Protein AF-A0A943B1Q7-F1 (afdb_monomer_lite)

Foldseek 3Di:
DDPPPPPPPPPDDQPDPLLVVLVVVLVVVVVVCQVPDDPDDDPPPDDPVLSVVLVVQCVVQPQKHWLVVLCVVVVHDSVLVVVCVVVVLFDWRDSPPTIITGSSSVVSSVVVVVVVVD

Radius of gyration: 15.73 Å; chains: 1; bounding box: 42×47×38 Å

pLDDT: mean 82.52, std 16.59, range [33.25, 96.38]

Sequence (118 aa):
MKKKIKFHREKIIHRNTQERERYITFFNQKCDYYFNFEFYIPIGYCNLGEYLFLKKAVRELSPLVRPEKLAEYLKVDIELIFEGIKEGLLPCFTDGRLYSIKTIGIMFVIFFIIMLIR

Structure (mmCIF, N/CA/C/O backbone):
data_AF-A0A943B1Q7-F1
#
_entry.id   AF-A0A943B1Q7-F1
#
loop_
_atom_site.group_PDB
_atom_site.id
_atom_site.type_symbol
_atom_site.label_atom_id
_atom_site.label_alt_id
_atom_site.label_comp_id
_atom_site.label_asym_id
_atom_site.label_entity_id
_atom_site.label_seq_id
_atom_site.pdbx_PDB_ins_code
_atom_site.Cartn_x
_atom_site.Cartn_y
_atom_site.Cartn_z
_atom_site.occupancy
_atom_site.B_iso_or_equiv
_atom_site.auth_seq_id
_atom_site.auth_comp_id
_atom_site.auth_asym_id
_atom_site.auth_atom_id
_atom_site.pdbx_PDB_model_num
ATOM 1 N N . MET A 1 1 ? 0.130 28.953 1.352 1.00 37.38 1 MET A N 1
ATOM 2 C CA . MET A 1 1 ? -1.271 28.470 1.270 1.00 37.38 1 MET A CA 1
ATOM 3 C C . MET A 1 1 ? -1.344 27.032 1.779 1.00 37.38 1 MET A C 1
ATOM 5 O O . MET A 1 1 ? -0.800 26.148 1.133 1.00 37.38 1 MET A O 1
ATOM 9 N N . LYS A 1 2 ? -1.957 26.777 2.944 1.00 34.84 2 LYS A N 1
ATOM 10 C CA . LYS A 1 2 ? -2.145 25.407 3.460 1.00 34.84 2 LYS A CA 1
ATOM 11 C C . LYS A 1 2 ? -3.305 24.752 2.695 1.00 34.84 2 LYS A C 1
ATOM 13 O O . LYS A 1 2 ? -4.448 25.174 2.855 1.00 34.84 2 LYS A O 1
ATOM 18 N N . LYS A 1 3 ? -3.024 23.766 1.831 1.00 36.72 3 LYS A N 1
ATOM 19 C CA . LYS A 1 3 ? -4.066 22.970 1.157 1.00 36.72 3 LYS A CA 1
ATOM 20 C C . LYS A 1 3 ? -4.894 22.258 2.233 1.00 36.72 3 LYS A C 1
ATOM 22 O O . LYS A 1 3 ? -4.367 21.421 2.960 1.00 36.72 3 LYS A O 1
ATOM 27 N N . LYS A 1 4 ? -6.183 22.596 2.350 1.00 33.84 4 LYS A N 1
ATOM 28 C CA . LYS A 1 4 ? -7.143 21.832 3.159 1.00 33.84 4 LYS A CA 1
ATOM 29 C C . LYS A 1 4 ? -7.288 20.451 2.521 1.00 33.84 4 LYS A C 1
ATOM 31 O O . LYS A 1 4 ? -7.927 20.316 1.481 1.00 33.84 4 LYS A O 1
ATOM 36 N N . ILE A 1 5 ? -6.666 19.440 3.123 1.00 41.31 5 ILE A N 1
ATOM 37 C CA . ILE A 1 5 ? -6.861 18.041 2.742 1.00 41.31 5 ILE A CA 1
ATOM 38 C C . ILE A 1 5 ? -8.306 17.687 3.102 1.00 41.31 5 ILE A C 1
ATOM 40 O O . ILE A 1 5 ? -8.678 17.630 4.274 1.00 41.31 5 ILE A O 1
ATOM 44 N N . LYS A 1 6 ? -9.149 17.522 2.082 1.00 33.25 6 LYS A N 1
ATOM 45 C CA . LYS A 1 6 ? -10.546 17.121 2.241 1.00 33.25 6 LYS A CA 1
ATOM 46 C C . LYS A 1 6 ? -10.561 15.599 2.390 1.00 33.25 6 LYS A C 1
ATOM 48 O O . LYS A 1 6 ? -10.586 14.880 1.398 1.00 33.25 6 LYS A O 1
ATOM 53 N N . PHE A 1 7 ? -10.485 15.106 3.625 1.00 43.69 7 PHE A N 1
ATOM 54 C CA . PHE A 1 7 ? -10.694 13.685 3.894 1.00 43.69 7 PHE A CA 1
ATOM 55 C C . PHE A 1 7 ? -12.134 13.331 3.510 1.00 43.69 7 PHE A C 1
ATOM 57 O O . PHE A 1 7 ? -13.081 13.840 4.113 1.00 43.69 7 PHE A O 1
ATOM 64 N N . HIS A 1 8 ? -12.304 12.488 2.492 1.00 43.94 8 HIS A N 1
ATOM 65 C CA . HIS A 1 8 ? -13.575 11.820 2.237 1.00 43.94 8 HIS A CA 1
ATOM 66 C C . HIS A 1 8 ? -13.827 10.896 3.432 1.00 43.94 8 HIS A C 1
ATOM 68 O O . HIS A 1 8 ? -13.206 9.844 3.559 1.00 43.94 8 HIS A O 1
ATOM 74 N N . ARG A 1 9 ? -14.663 11.340 4.373 1.00 47.94 9 ARG A N 1
ATOM 75 C CA . ARG A 1 9 ? -15.136 10.482 5.457 1.00 47.94 9 ARG A CA 1
ATOM 76 C C . ARG A 1 9 ? -16.218 9.592 4.866 1.00 47.94 9 ARG A C 1
ATOM 78 O O . ARG A 1 9 ? -17.375 10.000 4.801 1.00 47.94 9 ARG A O 1
ATOM 85 N N . GLU A 1 10 ? -15.844 8.395 4.426 1.00 55.25 10 GLU A N 1
ATOM 86 C CA . GLU A 1 10 ? -16.815 7.304 4.376 1.00 55.25 10 GLU A CA 1
ATOM 87 C C . GLU A 1 10 ? -17.464 7.226 5.764 1.00 55.25 10 GLU A C 1
ATOM 89 O O . GLU A 1 10 ? -16.788 7.330 6.794 1.00 55.25 10 GLU A O 1
ATOM 94 N N . LYS A 1 11 ? -18.795 7.166 5.811 1.00 50.72 11 LYS A N 1
ATOM 95 C CA . LYS A 1 11 ? -19.540 7.125 7.068 1.00 50.72 11 LYS A CA 1
ATOM 96 C C . LYS A 1 11 ? -19.375 5.722 7.653 1.00 50.72 11 LYS A C 1
ATOM 98 O O . LYS A 1 11 ? -20.211 4.853 7.436 1.00 50.72 11 LYS A O 1
ATOM 103 N N . ILE A 1 12 ? -18.258 5.486 8.336 1.00 60.12 12 ILE A N 1
ATOM 104 C CA . ILE A 1 12 ? -17.965 4.195 8.957 1.00 60.12 12 ILE A CA 1
ATOM 105 C C . ILE A 1 12 ? -18.862 4.064 10.186 1.00 60.12 12 ILE A C 1
ATOM 107 O O . ILE A 1 12 ? -18.702 4.770 11.181 1.00 60.12 12 ILE A O 1
ATOM 111 N N . ILE A 1 13 ? -19.853 3.182 10.089 1.00 66.06 13 ILE A N 1
ATOM 112 C CA . ILE A 1 13 ? -20.730 2.831 11.203 1.00 66.06 13 ILE A CA 1
ATOM 113 C C . ILE A 1 13 ? -20.056 1.678 11.949 1.00 66.06 13 ILE A C 1
ATOM 115 O O . ILE A 1 13 ? -20.046 0.544 11.470 1.00 66.06 13 ILE A O 1
ATOM 119 N N . HIS A 1 14 ? -19.468 1.970 13.108 1.00 67.06 14 HIS A N 1
ATOM 120 C CA . HIS A 1 14 ? -18.931 0.939 13.998 1.00 67.06 14 HIS A CA 1
ATOM 121 C C . HIS A 1 14 ? -20.090 0.285 14.751 1.00 67.06 14 HIS A C 1
ATOM 123 O O . HIS A 1 14 ? -20.830 0.969 15.457 1.00 67.06 14 HIS A O 1
ATOM 129 N N . ARG A 1 15 ? -20.263 -1.030 14.595 1.00 66.81 15 ARG A N 1
ATOM 130 C CA . ARG A 1 15 ? -21.377 -1.771 15.206 1.00 66.81 15 ARG A CA 1
ATOM 131 C C . ARG A 1 15 ? -21.104 -2.141 16.664 1.00 66.81 15 ARG A C 1
ATOM 133 O O . ARG A 1 15 ? -22.042 -2.408 17.404 1.00 66.81 15 ARG A O 1
ATOM 140 N N . ASN A 1 16 ? -19.834 -2.159 17.077 1.00 83.31 16 ASN A N 1
ATOM 141 C CA . ASN A 1 16 ? -19.406 -2.432 18.449 1.00 83.31 16 ASN A CA 1
ATOM 142 C C . ASN A 1 16 ? -18.037 -1.788 18.765 1.00 83.31 16 ASN A C 1
ATOM 144 O O . ASN A 1 16 ? -17.348 -1.278 17.875 1.00 83.31 16 ASN A O 1
ATOM 148 N N . THR A 1 17 ? -17.642 -1.825 20.042 1.00 85.88 17 THR A N 1
ATOM 149 C CA . THR A 1 17 ? -16.372 -1.267 20.543 1.00 85.88 17 THR A CA 1
ATOM 150 C C . THR A 1 17 ? -15.150 -1.881 19.856 1.00 85.88 17 THR A C 1
ATOM 152 O O . THR A 1 17 ? -14.244 -1.151 19.466 1.00 85.88 17 THR A O 1
ATOM 155 N N . GLN A 1 18 ? -15.158 -3.190 19.597 1.00 88.50 18 GLN A N 1
ATOM 156 C CA . GLN A 1 18 ? -14.038 -3.899 18.968 1.00 88.50 18 GLN A CA 1
ATOM 157 C C . GLN A 1 18 ? -13.817 -3.484 17.502 1.00 88.50 18 GLN A C 1
ATOM 159 O O . GLN A 1 18 ? -12.686 -3.377 17.032 1.00 88.50 18 GLN A O 1
ATOM 164 N N . GLU A 1 19 ? -14.885 -3.245 16.738 1.00 86.50 19 GLU A N 1
ATOM 165 C CA . GLU A 1 19 ? -14.795 -2.691 15.380 1.00 86.50 19 GLU A CA 1
ATOM 166 C C . GLU A 1 19 ? -14.224 -1.273 15.388 1.00 86.50 19 GLU A C 1
ATOM 168 O O . GLU A 1 19 ? -13.442 -0.914 14.509 1.00 86.50 19 GLU A O 1
ATOM 173 N N . ARG A 1 20 ? -14.594 -0.467 16.387 1.00 86.38 20 ARG A N 1
ATOM 174 C CA . ARG A 1 20 ? -14.058 0.885 16.547 1.00 86.38 20 ARG A CA 1
ATOM 175 C C . ARG A 1 20 ? -12.568 0.861 16.884 1.00 86.38 20 ARG A C 1
ATOM 177 O O . ARG A 1 20 ? -11.810 1.623 16.293 1.00 86.38 20 ARG A O 1
ATOM 184 N N . GLU A 1 21 ? -12.146 -0.012 17.792 1.00 90.69 21 GLU A N 1
ATOM 185 C CA . GLU A 1 21 ? -10.737 -0.178 18.161 1.00 90.69 21 GLU A CA 1
ATOM 186 C C . GLU A 1 21 ? -9.889 -0.640 16.976 1.00 90.69 21 GLU A C 1
ATOM 188 O O . GLU A 1 21 ? -8.850 -0.040 16.702 1.00 90.69 21 GLU A O 1
ATOM 193 N N . ARG A 1 22 ? -10.360 -1.634 16.208 1.00 90.69 22 ARG A N 1
ATOM 194 C CA . ARG A 1 22 ? -9.678 -2.080 14.981 1.00 90.69 22 ARG A CA 1
ATOM 195 C C . ARG A 1 22 ? -9.503 -0.945 13.979 1.00 90.69 22 ARG A C 1
ATOM 197 O O . ARG A 1 22 ? -8.406 -0.769 13.453 1.00 90.69 22 ARG A O 1
ATOM 204 N N . TYR A 1 23 ? -10.545 -0.143 13.767 1.00 91.06 23 TYR A N 1
ATOM 205 C CA . TYR A 1 23 ? -10.459 1.018 12.888 1.00 91.06 23 TYR A CA 1
ATOM 206 C C . TYR A 1 23 ? -9.468 2.074 13.397 1.00 91.06 23 TYR A C 1
ATOM 208 O O . TYR A 1 23 ? -8.691 2.607 12.607 1.00 91.06 23 TYR A O 1
ATOM 216 N N . ILE A 1 24 ? -9.463 2.378 14.700 1.00 91.69 24 ILE A N 1
ATOM 217 C CA . ILE A 1 24 ? -8.510 3.332 15.290 1.00 91.69 24 ILE A CA 1
ATOM 218 C C . ILE A 1 24 ? -7.076 2.834 15.097 1.00 91.69 24 ILE A C 1
ATOM 220 O O . ILE A 1 24 ? -6.225 3.603 14.654 1.00 91.69 24 ILE A O 1
ATOM 224 N N . THR A 1 25 ? -6.815 1.552 15.361 1.00 94.38 25 THR A N 1
ATOM 225 C CA . THR A 1 25 ? -5.503 0.937 15.125 1.00 94.38 25 THR A CA 1
ATOM 226 C C . THR A 1 25 ? -5.097 1.039 13.659 1.00 94.38 25 THR A C 1
ATOM 228 O O . THR A 1 25 ? -4.013 1.536 13.363 1.00 94.38 25 THR A O 1
ATOM 231 N N . PHE A 1 26 ? -5.979 0.649 12.737 1.00 93.94 26 PHE A N 1
ATOM 232 C CA . PHE A 1 26 ? -5.751 0.767 11.297 1.00 93.94 26 PHE A CA 1
ATOM 233 C C . PHE A 1 26 ? -5.452 2.212 10.873 1.00 93.94 26 PHE A C 1
ATOM 235 O O . PHE A 1 26 ? -4.501 2.468 10.133 1.00 93.94 26 PHE A O 1
ATOM 242 N N . PHE A 1 27 ? -6.231 3.178 11.361 1.00 93.94 27 PHE A N 1
ATOM 243 C CA . PHE A 1 27 ? -6.036 4.591 11.056 1.00 93.94 27 PHE A CA 1
ATOM 244 C C . PHE A 1 27 ? -4.691 5.105 11.582 1.00 93.94 27 PHE A C 1
ATOM 246 O O . PHE A 1 27 ? -3.951 5.748 10.837 1.00 93.94 27 PHE A O 1
ATOM 253 N N . ASN A 1 28 ? -4.343 4.771 12.826 1.00 94.00 28 ASN A N 1
ATOM 254 C CA . ASN A 1 28 ? -3.074 5.160 13.435 1.00 94.00 28 ASN A CA 1
ATOM 255 C C . ASN A 1 28 ? -1.881 4.556 12.686 1.00 94.00 28 ASN A C 1
ATOM 257 O O . ASN A 1 28 ? -0.939 5.282 12.389 1.00 94.00 28 ASN A O 1
ATOM 261 N N . GLN A 1 29 ? -1.949 3.277 12.298 1.00 96.38 29 GLN A N 1
ATOM 262 C CA . GLN A 1 29 ? -0.920 2.624 11.478 1.00 96.38 29 GLN A CA 1
ATOM 263 C C . GLN A 1 29 ? -0.718 3.333 10.136 1.00 96.38 29 GLN A C 1
ATOM 265 O O . GLN A 1 29 ? 0.413 3.546 9.703 1.00 96.38 29 GLN A O 1
ATOM 270 N N . LYS A 1 30 ? -1.809 3.739 9.477 1.00 95.00 30 LYS A N 1
ATOM 271 C CA . LYS A 1 30 ? -1.723 4.503 8.228 1.00 95.00 30 LYS A CA 1
ATOM 272 C C . LYS A 1 30 ? -1.079 5.863 8.440 1.00 95.00 30 LYS A C 1
ATOM 274 O O . LYS A 1 30 ? -0.226 6.242 7.645 1.00 95.00 30 LYS A O 1
ATOM 279 N N . CYS A 1 31 ? -1.506 6.603 9.462 1.00 93.38 31 CYS A N 1
ATOM 280 C CA . CYS A 1 31 ? -0.931 7.904 9.785 1.00 93.38 31 CYS A CA 1
ATOM 281 C C . CYS A 1 31 ? 0.564 7.784 10.069 1.00 93.38 31 CYS A C 1
ATOM 283 O O . CYS A 1 31 ? 1.343 8.484 9.431 1.00 93.38 31 CYS A O 1
ATOM 285 N N . ASP A 1 32 ? 0.950 6.869 10.953 1.00 95.75 32 ASP A N 1
ATOM 286 C CA . ASP A 1 32 ? 2.345 6.619 11.308 1.00 95.75 32 ASP A CA 1
ATOM 287 C C . ASP A 1 32 ? 3.190 6.281 10.074 1.00 95.75 32 ASP A C 1
ATOM 289 O O . ASP A 1 32 ? 4.208 6.922 9.815 1.00 95.75 32 ASP A O 1
ATOM 293 N N . TYR A 1 33 ? 2.702 5.370 9.228 1.00 94.50 33 TYR A N 1
ATOM 294 C CA . TYR A 1 33 ? 3.379 5.037 7.980 1.00 94.50 33 TYR A CA 1
ATOM 295 C C . TYR A 1 33 ? 3.497 6.242 7.043 1.00 94.50 33 TYR A C 1
ATOM 297 O O . TYR A 1 33 ? 4.560 6.457 6.482 1.00 94.50 33 TYR A O 1
ATOM 305 N N . TYR A 1 34 ? 2.440 7.041 6.866 1.00 91.31 34 TYR A N 1
ATOM 306 C CA . TYR A 1 34 ? 2.482 8.221 5.996 1.00 91.31 34 TYR A CA 1
ATOM 307 C C . TYR A 1 34 ? 3.448 9.299 6.497 1.00 91.31 34 TYR A C 1
ATOM 309 O O . TYR A 1 34 ? 4.123 9.915 5.675 1.00 91.31 34 TYR A O 1
ATOM 317 N N . PHE A 1 35 ? 3.492 9.558 7.806 1.00 92.00 35 PHE A N 1
ATOM 318 C CA . PHE A 1 35 ? 4.347 10.602 8.377 1.00 92.00 35 PHE A CA 1
ATOM 319 C C . PHE A 1 35 ? 5.825 10.219 8.364 1.00 92.00 35 PHE A C 1
ATOM 321 O O . PHE A 1 35 ? 6.664 11.097 8.189 1.00 92.00 35 PHE A O 1
ATOM 328 N N . ASN A 1 36 ? 6.122 8.926 8.485 1.00 93.12 36 ASN A N 1
ATOM 329 C CA . ASN A 1 36 ? 7.483 8.395 8.476 1.00 93.12 36 ASN A CA 1
ATOM 330 C C . ASN A 1 36 ? 7.875 7.780 7.122 1.00 93.12 36 ASN A C 1
ATOM 332 O O . ASN A 1 36 ? 8.890 7.091 7.025 1.00 93.12 36 ASN A O 1
ATOM 336 N N . PHE A 1 37 ? 7.065 7.968 6.074 1.00 92.19 37 PHE A N 1
ATOM 337 C CA . PHE A 1 37 ? 7.359 7.372 4.778 1.00 92.19 37 PHE A CA 1
ATOM 338 C C . PHE A 1 37 ? 8.537 8.080 4.113 1.00 92.19 37 PHE A C 1
ATOM 340 O O . PHE A 1 37 ? 8.423 9.221 3.660 1.00 92.19 37 PHE A O 1
ATOM 347 N N . GLU A 1 38 ? 9.620 7.339 3.929 1.00 90.19 38 GLU A N 1
ATOM 348 C CA . GLU A 1 38 ? 10.711 7.708 3.043 1.00 90.19 38 GLU A CA 1
ATOM 349 C C . GLU A 1 38 ? 10.774 6.720 1.882 1.00 90.19 38 GLU A C 1
ATOM 351 O O . GLU A 1 38 ? 10.770 5.500 2.068 1.00 90.19 38 GLU A O 1
ATOM 356 N N . PHE A 1 39 ? 10.824 7.241 0.654 1.00 87.12 39 PHE A N 1
ATOM 357 C CA . PHE A 1 39 ? 11.036 6.390 -0.508 1.00 87.12 39 PHE A CA 1
ATOM 358 C C . PHE A 1 39 ? 12.499 5.948 -0.542 1.00 87.12 39 PHE A C 1
ATOM 360 O O . PHE A 1 39 ? 13.361 6.642 -1.084 1.00 87.12 39 PHE A O 1
ATOM 367 N N . TYR A 1 40 ? 12.757 4.782 0.038 1.00 84.12 40 TYR A N 1
ATOM 368 C CA . TYR A 1 40 ? 14.065 4.155 0.074 1.00 84.12 40 TYR A CA 1
ATOM 369 C C . TYR A 1 40 ? 13.965 2.710 -0.408 1.00 84.12 40 TYR A C 1
ATOM 371 O O . TYR A 1 40 ? 13.143 1.933 0.075 1.00 84.12 40 TYR A O 1
ATOM 379 N N . ILE A 1 41 ? 14.812 2.358 -1.372 1.00 79.50 41 ILE A N 1
ATOM 380 C CA . ILE A 1 41 ? 14.992 0.986 -1.840 1.00 79.50 41 ILE A CA 1
ATOM 381 C C . ILE A 1 41 ? 16.485 0.686 -1.705 1.00 79.50 41 ILE A C 1
ATOM 383 O O . ILE A 1 41 ? 17.283 1.435 -2.280 1.00 79.50 41 ILE A O 1
ATOM 387 N N . PRO A 1 42 ? 16.882 -0.350 -0.943 1.00 79.56 42 PRO A N 1
ATOM 388 C CA . PRO A 1 42 ? 18.287 -0.682 -0.782 1.00 79.56 42 PRO A CA 1
ATOM 389 C C . PRO A 1 42 ? 18.953 -0.979 -2.128 1.00 79.56 42 PRO A C 1
ATOM 391 O O . PRO A 1 42 ? 18.347 -1.547 -3.041 1.00 79.56 42 PRO A O 1
ATOM 394 N N . ILE A 1 43 ? 20.227 -0.611 -2.244 1.00 75.62 43 ILE A N 1
ATOM 395 C CA . ILE A 1 43 ? 21.024 -0.890 -3.441 1.00 75.62 43 ILE A CA 1
ATOM 396 C C . ILE A 1 43 ? 21.052 -2.409 -3.671 1.00 75.62 43 ILE A C 1
ATOM 398 O O . ILE A 1 43 ? 21.311 -3.175 -2.747 1.00 75.62 43 ILE A O 1
ATOM 402 N N . GLY A 1 44 ? 20.772 -2.838 -4.905 1.00 76.44 44 GLY A N 1
ATOM 403 C CA . GLY A 1 44 ? 20.763 -4.251 -5.297 1.00 76.44 44 GLY A CA 1
ATOM 404 C C . GLY A 1 44 ? 19.416 -4.970 -5.161 1.00 76.44 44 GLY A C 1
ATOM 405 O O . GLY A 1 44 ? 19.307 -6.095 -5.633 1.00 76.44 44 GLY A O 1
ATOM 406 N N . TYR A 1 45 ? 18.381 -4.341 -4.590 1.00 78.69 45 TYR A N 1
ATOM 407 C CA . TYR A 1 45 ? 17.034 -4.938 -4.516 1.00 78.69 45 TYR A CA 1
ATOM 408 C C . TYR A 1 45 ? 16.238 -4.843 -5.818 1.00 78.69 45 TYR A C 1
ATOM 410 O O . TYR A 1 45 ? 15.289 -5.597 -6.014 1.00 78.69 45 TYR A O 1
ATOM 418 N N . CYS A 1 46 ? 16.584 -3.895 -6.684 1.00 80.94 46 CYS A N 1
ATOM 419 C CA . CYS A 1 46 ? 15.923 -3.720 -7.964 1.00 80.94 46 CYS A CA 1
ATOM 420 C C . CYS A 1 46 ? 16.873 -3.078 -8.982 1.00 80.94 46 CYS A C 1
ATOM 422 O O . CYS A 1 46 ? 17.791 -2.334 -8.617 1.00 80.94 46 CYS A O 1
ATOM 424 N N . ASN A 1 47 ? 16.651 -3.345 -10.266 1.00 87.12 47 ASN A N 1
ATOM 425 C CA . ASN A 1 47 ? 17.349 -2.652 -11.345 1.00 87.12 47 ASN A CA 1
ATOM 426 C C . ASN A 1 47 ? 16.811 -1.215 -11.524 1.00 87.12 47 ASN A C 1
ATOM 428 O O . ASN A 1 47 ? 15.819 -0.810 -10.912 1.00 87.12 47 ASN A O 1
ATOM 432 N N . LEU A 1 48 ? 17.467 -0.416 -12.373 1.00 86.50 48 LEU A N 1
ATOM 433 C CA . LEU A 1 48 ? 17.073 0.979 -12.606 1.00 86.50 48 LEU A CA 1
ATOM 434 C C . LEU A 1 48 ? 15.631 1.108 -13.129 1.00 86.50 48 LEU A C 1
ATOM 436 O O . LEU A 1 48 ? 14.916 2.023 -12.725 1.00 86.50 48 LEU A O 1
ATOM 440 N N . GLY A 1 49 ? 15.191 0.204 -14.007 1.00 86.56 49 GLY A N 1
ATOM 441 C CA . GLY A 1 49 ? 13.835 0.218 -14.558 1.00 86.56 49 GLY A CA 1
ATOM 442 C C . GLY A 1 49 ? 12.778 -0.027 -13.483 1.00 86.56 49 GLY A C 1
ATOM 443 O O . GLY A 1 49 ? 11.815 0.728 -13.375 1.00 86.56 49 GLY A O 1
ATOM 444 N N . GLU A 1 50 ? 13.003 -1.026 -12.636 1.00 86.75 50 GLU A N 1
ATOM 445 C CA . GLU A 1 50 ? 12.142 -1.366 -11.498 1.00 86.75 50 GLU A CA 1
ATOM 446 C C . GLU A 1 50 ? 12.103 -0.244 -10.454 1.00 86.75 50 GLU A C 1
ATOM 448 O O . GLU A 1 50 ? 11.032 0.125 -9.969 1.00 86.75 50 GLU A O 1
ATOM 453 N N . TYR A 1 51 ? 13.252 0.373 -10.166 1.00 87.38 51 TYR A N 1
ATOM 454 C CA . TYR A 1 51 ? 13.332 1.536 -9.284 1.00 87.38 51 TYR A CA 1
ATOM 455 C C . TYR A 1 51 ? 12.490 2.704 -9.815 1.00 87.38 51 TYR A C 1
ATOM 457 O O . TYR A 1 51 ? 11.696 3.303 -9.084 1.00 87.38 51 TYR A O 1
ATOM 465 N N . LEU A 1 52 ? 12.651 3.037 -11.101 1.00 88.88 52 LEU A N 1
ATOM 466 C CA . LEU A 1 52 ? 11.911 4.121 -11.747 1.00 88.88 52 LEU A CA 1
ATOM 467 C C 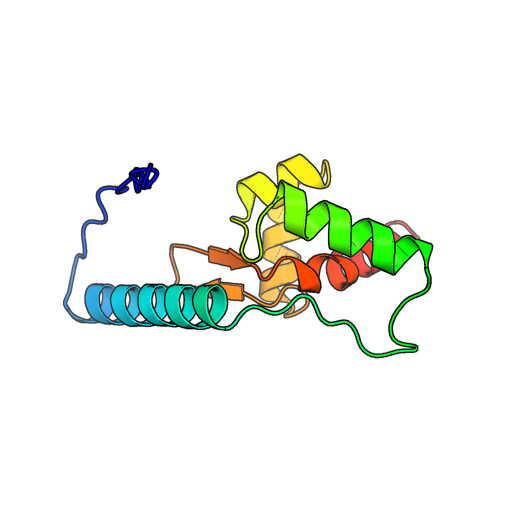. LEU A 1 52 ? 10.412 3.819 -11.804 1.00 88.88 52 LEU A C 1
ATOM 469 O O . LEU A 1 52 ? 9.601 4.722 -11.573 1.00 88.88 52 LEU A O 1
ATOM 473 N N . PHE A 1 53 ? 10.049 2.561 -12.053 1.00 89.19 53 PHE A N 1
ATOM 474 C CA . PHE A 1 53 ? 8.673 2.091 -11.994 1.00 89.19 53 PHE A CA 1
ATOM 475 C C . PHE A 1 53 ? 8.077 2.303 -10.597 1.00 89.19 53 PHE A C 1
ATOM 477 O O . PHE A 1 53 ? 7.061 2.986 -10.469 1.00 89.19 53 PHE A O 1
ATOM 484 N N . LEU A 1 54 ? 8.735 1.818 -9.540 1.00 89.56 54 LEU A N 1
ATOM 485 C CA . LEU A 1 54 ? 8.273 1.977 -8.158 1.00 89.56 54 LEU A CA 1
ATOM 486 C C . LEU A 1 54 ? 8.156 3.443 -7.749 1.00 89.56 54 LEU A C 1
ATOM 488 O O . LEU A 1 54 ? 7.169 3.847 -7.133 1.00 89.56 54 LEU A O 1
ATOM 492 N N . LYS A 1 55 ? 9.139 4.265 -8.122 1.00 90.12 55 LYS A N 1
ATOM 493 C CA . LYS A 1 55 ? 9.124 5.703 -7.839 1.00 90.12 55 LYS A CA 1
ATOM 494 C C . LYS A 1 55 ? 7.936 6.389 -8.510 1.00 90.12 55 LYS A C 1
ATOM 496 O O . LYS A 1 55 ? 7.283 7.239 -7.900 1.00 90.12 55 LYS A O 1
ATOM 501 N N . LYS A 1 56 ? 7.628 6.012 -9.755 1.00 92.00 56 LYS A N 1
ATOM 502 C CA . LYS A 1 56 ? 6.445 6.493 -10.478 1.00 92.00 56 LYS A CA 1
ATOM 503 C C . LYS A 1 56 ? 5.153 6.003 -9.817 1.00 92.00 56 LYS A C 1
ATOM 505 O O . LYS A 1 56 ? 4.264 6.822 -9.587 1.00 92.00 56 LYS A O 1
ATOM 510 N N . ALA A 1 57 ? 5.079 4.726 -9.447 1.00 92.69 57 ALA A N 1
ATOM 511 C CA . ALA A 1 57 ? 3.923 4.139 -8.778 1.00 92.69 57 ALA A CA 1
ATOM 512 C C . ALA A 1 57 ? 3.626 4.842 -7.445 1.00 92.69 57 ALA A C 1
ATOM 514 O O . ALA A 1 57 ? 2.504 5.286 -7.229 1.00 92.69 57 ALA A O 1
ATOM 515 N N . VAL A 1 58 ? 4.631 5.058 -6.588 1.00 92.88 58 VAL A N 1
ATOM 516 C CA . VAL A 1 58 ? 4.474 5.802 -5.321 1.00 92.88 58 VAL A CA 1
ATOM 517 C C . VAL A 1 58 ? 4.006 7.236 -5.556 1.00 92.88 58 VAL A C 1
ATOM 519 O O . VAL A 1 58 ? 3.176 7.739 -4.802 1.00 92.88 58 VAL A O 1
ATOM 522 N N . ARG A 1 59 ? 4.472 7.895 -6.620 1.00 93.00 59 ARG A N 1
ATOM 523 C CA . ARG A 1 59 ? 4.017 9.246 -6.974 1.00 93.00 59 ARG A CA 1
ATOM 524 C C . ARG A 1 59 ? 2.545 9.281 -7.408 1.00 93.00 59 ARG A C 1
ATOM 526 O O . ARG A 1 59 ? 1.847 10.234 -7.080 1.00 93.00 59 ARG A O 1
ATOM 533 N N . GLU A 1 60 ? 2.078 8.276 -8.143 1.00 94.06 60 GLU A N 1
ATOM 534 C CA . GLU A 1 60 ? 0.726 8.236 -8.731 1.00 94.06 60 GLU A CA 1
ATOM 535 C C . GLU A 1 60 ? -0.324 7.643 -7.768 1.00 94.06 60 GLU A C 1
ATOM 537 O O . GLU A 1 60 ? -1.469 8.108 -7.676 1.00 94.06 60 GLU A O 1
ATOM 542 N N . LEU A 1 61 ? 0.077 6.646 -6.983 1.00 94.06 61 LEU A N 1
ATOM 543 C CA . LEU A 1 61 ? -0.775 5.926 -6.040 1.00 94.06 61 LEU A CA 1
ATOM 544 C C . LEU A 1 61 ? -0.701 6.463 -4.609 1.00 94.06 61 LEU A C 1
ATOM 546 O O . LEU A 1 61 ? -1.622 6.212 -3.829 1.00 94.06 61 LEU A O 1
ATOM 550 N N . SER A 1 62 ? 0.321 7.264 -4.295 1.00 93.88 62 SER A N 1
ATOM 551 C CA . SER A 1 62 ? 0.778 7.592 -2.938 1.00 93.88 62 SER A CA 1
ATOM 552 C C . SER A 1 62 ? 1.442 6.394 -2.231 1.00 93.88 62 SER A C 1
ATOM 554 O O . SER A 1 62 ? 1.336 5.270 -2.716 1.00 93.88 62 SER A O 1
ATOM 556 N N . PRO A 1 63 ? 2.134 6.591 -1.095 1.00 94.81 63 PRO A N 1
ATOM 557 C CA . PRO A 1 63 ? 2.757 5.510 -0.317 1.00 94.81 63 PRO A CA 1
ATOM 558 C C . PRO A 1 63 ? 1.830 4.362 0.099 1.00 94.81 63 PRO A C 1
ATOM 560 O O . PRO A 1 63 ? 2.273 3.219 0.219 1.00 94.81 63 PRO A O 1
ATOM 563 N N . LEU A 1 64 ? 0.549 4.668 0.314 1.00 95.56 64 LEU A N 1
ATOM 564 C CA . LEU A 1 64 ? -0.486 3.696 0.634 1.00 95.56 64 LEU A CA 1
ATOM 565 C C . LEU A 1 64 ? -1.630 3.801 -0.375 1.00 95.56 64 LEU A C 1
ATOM 567 O O . LEU A 1 64 ? -2.148 4.886 -0.630 1.00 95.56 64 LEU A O 1
ATOM 571 N N . VAL A 1 65 ? -2.066 2.668 -0.912 1.00 95.19 65 VAL A N 1
ATOM 572 C CA . VAL A 1 65 ? -3.080 2.600 -1.967 1.00 95.19 65 VAL A CA 1
ATOM 573 C C . VAL A 1 65 ? -4.218 1.667 -1.568 1.00 95.19 65 VAL A C 1
ATOM 575 O O . VAL A 1 65 ? -4.017 0.686 -0.854 1.00 95.19 65 VAL A O 1
ATOM 578 N N . ARG A 1 66 ? -5.441 1.987 -1.994 1.00 95.12 66 ARG A N 1
ATOM 579 C CA . ARG A 1 66 ? -6.582 1.076 -1.846 1.00 95.12 66 ARG A CA 1
ATOM 580 C C . ARG A 1 66 ? -6.541 -0.019 -2.927 1.00 95.12 66 ARG A C 1
ATOM 582 O O . ARG A 1 66 ? -6.067 0.282 -4.025 1.00 95.12 66 ARG A O 1
ATOM 589 N N . PRO A 1 67 ? -7.063 -1.231 -2.669 1.00 94.81 67 PRO A N 1
ATOM 590 C CA . PRO A 1 67 ? -7.066 -2.316 -3.651 1.00 94.81 67 PRO A CA 1
ATOM 591 C C . PRO A 1 67 ? -7.650 -1.926 -5.012 1.00 94.81 67 PRO A C 1
ATOM 593 O O . PRO A 1 67 ? -7.034 -2.207 -6.033 1.00 94.81 67 PRO A O 1
ATOM 596 N N . GLU A 1 68 ? -8.771 -1.200 -5.033 1.00 95.31 68 GLU A N 1
ATOM 597 C CA . GLU A 1 68 ? -9.469 -0.806 -6.264 1.00 95.31 68 GLU A CA 1
ATOM 598 C C . GLU A 1 68 ? -8.579 0.071 -7.155 1.00 95.31 68 GLU A C 1
ATOM 600 O O . GLU A 1 68 ? -8.431 -0.170 -8.350 1.00 95.31 68 GLU A O 1
ATOM 605 N N . LYS A 1 69 ? -7.918 1.064 -6.547 1.00 95.38 69 LYS A N 1
ATOM 606 C CA . LYS A 1 69 ? -7.019 1.977 -7.264 1.00 95.38 69 LYS A CA 1
ATOM 607 C C . LYS A 1 69 ? -5.754 1.260 -7.742 1.00 95.38 69 LYS A C 1
ATOM 609 O O . LYS A 1 69 ? -5.193 1.627 -8.771 1.00 95.38 69 LYS A O 1
ATOM 614 N N . LEU A 1 70 ? -5.281 0.262 -6.994 1.00 93.75 70 LEU A N 1
ATOM 615 C CA . LEU A 1 70 ? -4.139 -0.544 -7.417 1.00 93.75 70 LEU A CA 1
ATOM 616 C C . LEU A 1 70 ? -4.493 -1.444 -8.608 1.00 93.75 70 LEU A C 1
ATOM 618 O O . LEU A 1 70 ? -3.717 -1.509 -9.559 1.00 93.75 70 LEU A O 1
ATOM 622 N N . ALA A 1 71 ? -5.658 -2.092 -8.572 1.00 92.94 71 ALA A N 1
ATOM 623 C CA . ALA A 1 71 ? -6.163 -2.913 -9.668 1.00 92.94 71 ALA A CA 1
ATOM 624 C C . ALA A 1 71 ? -6.302 -2.091 -10.959 1.00 92.94 71 ALA A C 1
ATOM 626 O O . ALA A 1 71 ? -5.770 -2.473 -12.000 1.00 92.94 71 ALA A O 1
ATOM 627 N N . GLU A 1 72 ? -6.906 -0.901 -10.864 1.00 94.88 72 GLU A N 1
ATOM 628 C CA . GLU A 1 72 ? -7.021 0.052 -11.975 1.00 94.88 72 GLU A CA 1
ATOM 629 C C . GLU A 1 72 ? -5.647 0.442 -12.539 1.00 94.88 72 GLU A C 1
ATOM 631 O O . GLU A 1 72 ? -5.431 0.429 -13.751 1.00 94.88 72 GLU A O 1
ATOM 636 N N . TYR A 1 73 ? -4.696 0.754 -11.656 1.00 92.88 73 TYR A N 1
ATOM 637 C CA . TYR A 1 73 ? -3.345 1.149 -12.042 1.00 92.88 73 TYR A CA 1
ATOM 638 C C . TYR A 1 73 ? -2.590 0.055 -12.796 1.00 92.88 73 TYR A C 1
ATOM 640 O O . TYR A 1 73 ? -1.944 0.329 -13.809 1.00 92.88 73 TYR A O 1
ATOM 648 N N . LEU A 1 74 ? -2.668 -1.178 -12.296 1.00 90.19 74 LEU A N 1
ATOM 649 C CA . LEU A 1 74 ? -2.010 -2.337 -12.894 1.00 90.19 74 LEU A CA 1
ATOM 650 C C . LEU A 1 74 ? -2.789 -2.909 -14.085 1.00 90.19 74 LEU A C 1
ATOM 652 O O . LEU A 1 74 ? -2.218 -3.685 -14.845 1.00 90.19 74 LEU A O 1
ATOM 656 N N . LYS A 1 75 ? -4.050 -2.496 -14.275 1.00 91.31 75 LYS A N 1
ATOM 657 C CA . LYS A 1 75 ? -4.988 -3.038 -15.270 1.00 91.31 75 LYS A CA 1
ATOM 658 C C . LYS A 1 75 ? -5.206 -4.542 -15.097 1.00 91.31 75 LYS A C 1
ATOM 660 O O . LYS A 1 75 ? -5.146 -5.303 -16.060 1.00 91.31 75 LYS A O 1
ATOM 665 N N . VAL A 1 76 ? -5.433 -4.951 -13.855 1.00 89.06 76 VAL A N 1
ATOM 666 C CA . VAL A 1 76 ? -5.659 -6.347 -13.460 1.00 89.06 76 VAL A CA 1
ATOM 667 C C . VAL A 1 76 ? -6.977 -6.465 -12.716 1.00 89.06 76 VAL A C 1
ATOM 669 O O . VAL A 1 76 ? -7.521 -5.459 -12.255 1.00 89.06 76 VAL A O 1
ATOM 672 N N . ASP A 1 77 ? -7.470 -7.691 -12.576 1.00 92.31 77 ASP A N 1
ATOM 673 C CA . ASP A 1 77 ? -8.623 -7.942 -11.724 1.00 92.31 77 ASP A CA 1
ATOM 674 C C . ASP A 1 77 ? -8.308 -7.586 -10.260 1.00 92.31 77 ASP A C 1
ATOM 676 O O . ASP A 1 77 ? -7.217 -7.860 -9.751 1.00 92.31 77 ASP A O 1
ATOM 680 N N . ILE A 1 78 ? -9.269 -6.971 -9.571 1.00 93.38 78 ILE A N 1
ATOM 681 C CA . ILE A 1 78 ? -9.163 -6.687 -8.141 1.00 93.38 78 ILE A CA 1
ATOM 682 C C . ILE A 1 78 ? -9.056 -7.972 -7.312 1.00 93.38 78 ILE A C 1
ATOM 684 O O . ILE A 1 78 ? -8.434 -7.964 -6.249 1.00 93.38 78 ILE A O 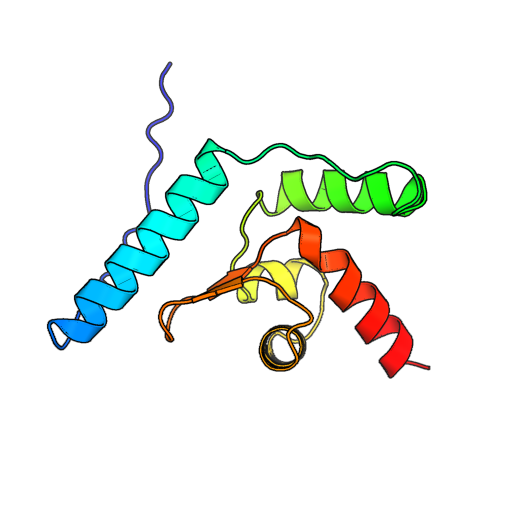1
ATOM 688 N N . GLU A 1 79 ? -9.598 -9.084 -7.800 1.00 92.50 79 GLU A N 1
ATOM 689 C CA . GLU A 1 79 ? -9.495 -10.392 -7.154 1.00 92.50 79 GLU A CA 1
ATOM 690 C C . GLU A 1 79 ? -8.036 -10.841 -7.025 1.00 92.50 79 GLU A C 1
ATOM 692 O O . GLU A 1 79 ? -7.629 -11.266 -5.944 1.00 92.50 79 GLU A O 1
ATOM 697 N N . LEU A 1 80 ? -7.203 -10.589 -8.042 1.00 89.69 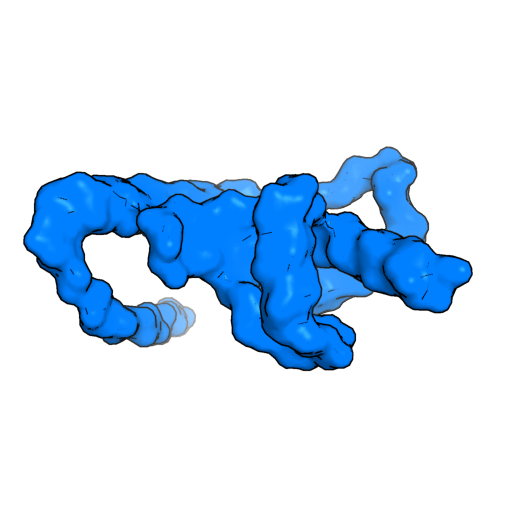80 LEU A N 1
ATOM 698 C CA . LEU A 1 80 ? -5.758 -10.853 -7.985 1.00 89.69 80 LEU A CA 1
ATOM 699 C C . LEU A 1 80 ? -5.055 -10.003 -6.917 1.00 89.69 80 LEU A C 1
ATOM 701 O O . LEU A 1 80 ? -4.090 -10.444 -6.289 1.00 89.69 80 LEU A O 1
ATOM 705 N N . ILE A 1 81 ? -5.538 -8.780 -6.676 1.00 92.38 81 ILE A N 1
ATOM 706 C CA . ILE A 1 81 ? -5.017 -7.932 -5.599 1.00 92.38 81 ILE A CA 1
ATOM 707 C C . ILE A 1 81 ? -5.361 -8.537 -4.234 1.00 92.38 81 ILE A C 1
ATOM 709 O O . ILE A 1 81 ? -4.504 -8.585 -3.350 1.00 92.38 81 ILE A O 1
ATOM 713 N N . PHE A 1 82 ? -6.591 -9.018 -4.045 1.00 92.94 82 PHE A N 1
ATOM 714 C CA . PHE A 1 82 ? -6.992 -9.655 -2.789 1.00 92.94 82 PHE A CA 1
ATOM 715 C C . PHE A 1 82 ? -6.299 -11.000 -2.557 1.00 92.94 82 PHE A C 1
ATOM 717 O O . PHE A 1 82 ? -5.910 -11.278 -1.421 1.00 92.94 82 PHE A O 1
ATOM 724 N N . GLU A 1 83 ? -6.071 -11.795 -3.601 1.00 91.12 83 GLU A N 1
ATOM 725 C CA . GLU A 1 83 ? -5.243 -13.002 -3.523 1.00 91.12 83 GLU A CA 1
ATOM 726 C C . GLU A 1 83 ? -3.812 -12.661 -3.102 1.00 91.12 83 GLU A C 1
ATOM 728 O O . GLU A 1 83 ? -3.313 -13.221 -2.129 1.00 91.12 83 GLU A O 1
ATOM 733 N N . GLY A 1 84 ? -3.186 -11.656 -3.723 1.00 89.19 84 GLY A N 1
ATOM 734 C CA . GLY A 1 84 ? -1.853 -11.196 -3.327 1.00 89.19 84 GLY A CA 1
ATOM 735 C C . GLY A 1 84 ? -1.776 -10.730 -1.867 1.00 89.19 84 GLY A C 1
ATOM 736 O O . GLY A 1 84 ? -0.764 -10.947 -1.200 1.00 89.19 84 GLY A O 1
ATOM 737 N N . ILE A 1 85 ? -2.839 -10.120 -1.332 1.00 92.38 85 ILE A N 1
ATOM 738 C CA . ILE A 1 85 ? -2.931 -9.780 0.098 1.00 92.38 85 ILE A CA 1
ATOM 739 C C . ILE A 1 85 ? -3.024 -11.049 0.954 1.00 92.38 85 ILE A C 1
ATOM 741 O O . ILE A 1 85 ? -2.319 -11.160 1.957 1.00 92.38 85 ILE A O 1
ATOM 745 N N . LYS A 1 86 ? -3.890 -11.994 0.574 1.00 91.75 86 LYS A N 1
ATOM 746 C CA . LYS A 1 86 ? -4.138 -13.239 1.313 1.00 91.75 86 LYS A CA 1
ATOM 747 C C . LYS A 1 86 ? -2.889 -14.118 1.399 1.00 91.75 86 LYS A C 1
ATOM 749 O O . LYS A 1 86 ? -2.600 -14.645 2.468 1.00 91.75 86 LYS A O 1
ATOM 754 N N . GLU A 1 87 ? -2.133 -14.207 0.310 1.00 89.44 87 GLU A N 1
ATOM 755 C CA . GLU A 1 87 ? -0.873 -14.955 0.227 1.00 89.44 87 GLU A CA 1
ATOM 756 C C . GLU A 1 87 ? 0.314 -14.204 0.872 1.00 89.44 87 GLU A C 1
ATOM 758 O O . GLU A 1 87 ? 1.447 -14.678 0.856 1.00 89.44 87 GLU A O 1
ATOM 763 N N . GLY A 1 88 ? 0.088 -13.014 1.445 1.00 88.62 88 GLY A N 1
ATOM 764 C CA . GLY A 1 88 ? 1.123 -12.225 2.123 1.00 88.62 88 GLY A CA 1
ATOM 765 C C . GLY A 1 88 ? 2.115 -11.522 1.188 1.00 88.62 88 GLY A C 1
ATOM 766 O O . GLY A 1 88 ? 3.080 -10.922 1.660 1.00 88.62 88 GLY A O 1
ATOM 767 N N . LEU A 1 89 ? 1.871 -11.547 -0.125 1.00 88.12 89 LEU A N 1
ATOM 768 C CA . LEU A 1 89 ? 2.705 -10.906 -1.148 1.00 88.12 89 LEU A CA 1
ATOM 769 C C . LEU A 1 89 ? 2.521 -9.385 -1.171 1.00 88.12 89 LEU A C 1
ATOM 771 O O . LEU A 1 89 ? 3.456 -8.642 -1.469 1.00 88.12 89 LEU A O 1
ATOM 775 N N . LEU A 1 90 ? 1.316 -8.914 -0.842 1.00 90.94 90 LEU A N 1
ATOM 776 C CA . LEU A 1 90 ? 0.998 -7.497 -0.720 1.00 90.94 90 LEU A CA 1
ATOM 777 C C . LEU A 1 90 ? 0.952 -7.063 0.743 1.00 90.94 90 LEU A C 1
ATOM 779 O O . LEU A 1 90 ? -0.081 -7.222 1.404 1.00 90.94 90 LEU A O 1
ATOM 783 N N . PRO A 1 91 ? 2.021 -6.429 1.256 1.00 92.50 91 PRO A N 1
ATOM 784 C CA . PRO A 1 91 ? 1.987 -5.882 2.598 1.00 92.50 91 PRO A CA 1
ATOM 785 C C . PRO A 1 91 ? 0.930 -4.777 2.679 1.00 92.50 91 PRO A C 1
ATOM 787 O O . PRO A 1 91 ? 0.979 -3.782 1.950 1.00 92.50 91 PRO A O 1
ATOM 790 N N . CYS A 1 92 ? -0.021 -4.929 3.597 1.00 94.69 92 CYS A N 1
ATOM 791 C CA . CYS A 1 92 ? -1.102 -3.974 3.796 1.00 94.69 92 CYS A CA 1
ATOM 792 C C . CYS A 1 92 ? -1.419 -3.767 5.279 1.00 94.69 92 CYS A C 1
ATOM 794 O O . CYS A 1 92 ? -1.074 -4.579 6.136 1.00 94.69 92 CYS A O 1
ATOM 796 N N . PHE A 1 93 ? -2.088 -2.657 5.570 1.00 96.12 93 PHE A N 1
ATOM 797 C CA . PHE A 1 93 ? -2.846 -2.483 6.801 1.00 96.12 93 PHE A CA 1
ATOM 798 C C . PHE A 1 93 ? -4.312 -2.811 6.522 1.00 96.12 93 PHE A C 1
ATOM 800 O O . PHE A 1 93 ? -4.822 -2.477 5.446 1.00 96.12 93 PHE A O 1
ATOM 807 N N . THR A 1 94 ? -4.997 -3.421 7.487 1.00 94.19 94 THR A N 1
ATOM 808 C CA . THR A 1 94 ? -6.431 -3.709 7.391 1.00 94.19 94 THR A CA 1
ATOM 809 C C . THR A 1 94 ? -7.099 -3.737 8.764 1.00 94.19 94 THR A C 1
ATOM 811 O O . THR A 1 94 ? -6.480 -4.126 9.751 1.00 94.19 94 THR A O 1
ATOM 814 N N . ASP A 1 95 ? -8.369 -3.333 8.825 1.00 91.19 95 ASP A N 1
ATOM 815 C CA . ASP A 1 95 ? -9.257 -3.553 9.978 1.00 91.19 95 ASP A CA 1
ATOM 816 C C . ASP A 1 95 ? -10.229 -4.737 9.760 1.00 91.19 95 ASP A C 1
ATOM 818 O O . ASP A 1 95 ? -11.134 -4.968 10.567 1.00 91.19 95 ASP A O 1
ATOM 822 N N . GLY A 1 96 ? -10.039 -5.488 8.667 1.00 86.38 96 GLY A N 1
ATOM 823 C CA . GLY A 1 96 ? -10.914 -6.560 8.189 1.00 86.38 96 GLY A CA 1
ATOM 824 C C . GLY A 1 96 ? -12.015 -6.101 7.225 1.00 86.38 96 GLY A C 1
ATOM 825 O O . GLY A 1 96 ? -12.704 -6.943 6.658 1.00 86.38 96 GLY A O 1
ATOM 826 N N . ARG A 1 97 ? -12.202 -4.789 7.029 1.00 87.50 97 ARG A N 1
ATOM 827 C CA . ARG A 1 97 ? -13.156 -4.213 6.061 1.00 87.50 97 ARG A CA 1
ATOM 828 C C . ARG A 1 97 ? -12.470 -3.300 5.058 1.00 87.50 97 ARG A C 1
ATOM 830 O O . ARG A 1 97 ? -12.787 -3.322 3.875 1.00 87.50 97 ARG A O 1
ATOM 837 N N . LEU A 1 98 ? -11.546 -2.484 5.542 1.00 91.44 98 LEU A N 1
ATOM 838 C CA . LEU A 1 98 ? -10.758 -1.551 4.762 1.00 91.44 98 LEU A CA 1
ATOM 839 C C . LEU A 1 98 ? -9.345 -2.092 4.594 1.00 91.44 98 LEU A C 1
ATOM 841 O O . LEU A 1 98 ? -8.789 -2.724 5.491 1.00 91.44 98 LEU A O 1
ATOM 845 N N . TYR A 1 99 ? -8.755 -1.795 3.442 1.00 94.56 99 TYR A N 1
ATOM 846 C CA . TYR A 1 99 ? -7.412 -2.226 3.083 1.00 94.56 99 TYR A CA 1
ATOM 847 C C . TYR A 1 99 ? -6.597 -1.030 2.607 1.00 94.56 99 TYR A C 1
ATOM 849 O O . TYR A 1 99 ? -7.089 -0.144 1.902 1.00 94.56 99 TYR A O 1
ATOM 857 N N . SER A 1 100 ? -5.334 -0.996 3.015 1.00 95.88 100 SER A N 1
ATOM 858 C CA . SER A 1 100 ? -4.376 0.025 2.612 1.00 95.88 100 SER A CA 1
ATOM 859 C C . SER A 1 100 ? -3.038 -0.646 2.336 1.00 95.88 100 SER A C 1
ATOM 861 O O . SER A 1 100 ? -2.290 -0.967 3.256 1.00 95.88 100 SER A O 1
ATOM 863 N N . ILE A 1 101 ? -2.766 -0.893 1.064 1.00 95.62 101 ILE A N 1
ATOM 864 C CA . ILE A 1 101 ? -1.596 -1.614 0.565 1.00 95.62 101 ILE A CA 1
ATOM 865 C C . ILE A 1 101 ? -0.406 -0.660 0.530 1.00 95.62 101 ILE A C 1
ATOM 867 O O . ILE A 1 101 ? -0.547 0.484 0.102 1.00 95.62 101 ILE A O 1
ATOM 871 N N . LYS A 1 102 ? 0.773 -1.115 0.957 1.00 94.94 102 LYS A N 1
ATOM 872 C CA . LYS A 1 102 ? 2.021 -0.359 0.810 1.00 94.94 102 LYS A CA 1
ATOM 873 C C . LYS A 1 102 ? 2.451 -0.411 -0.651 1.00 94.94 102 LYS A C 1
ATOM 875 O O . LYS A 1 102 ? 2.810 -1.469 -1.156 1.00 94.94 102 LYS A O 1
ATOM 880 N N . THR A 1 103 ? 2.455 0.733 -1.323 1.00 93.25 103 THR A N 1
ATOM 881 C CA . THR A 1 103 ? 2.707 0.840 -2.771 1.00 93.25 103 THR A CA 1
ATOM 882 C C . THR A 1 103 ? 4.089 0.325 -3.176 1.00 93.25 103 THR A C 1
ATOM 884 O O . THR A 1 103 ? 4.259 -0.223 -4.258 1.00 93.25 103 THR A O 1
ATOM 887 N N . ILE A 1 104 ? 5.083 0.420 -2.292 1.00 88.31 104 ILE A N 1
ATOM 888 C CA . ILE A 1 104 ? 6.413 -0.164 -2.531 1.00 88.31 104 ILE A CA 1
ATOM 889 C C . ILE A 1 104 ? 6.384 -1.699 -2.664 1.00 88.31 104 ILE A C 1
ATOM 891 O O . ILE A 1 104 ? 7.274 -2.274 -3.278 1.00 88.31 104 ILE A O 1
ATOM 895 N N . GLY A 1 105 ? 5.347 -2.361 -2.139 1.00 83.75 105 GLY A N 1
ATOM 896 C CA . GLY A 1 105 ? 5.142 -3.806 -2.251 1.00 83.75 105 GLY A CA 1
ATOM 897 C C . GLY A 1 105 ? 4.584 -4.262 -3.602 1.00 83.75 105 GLY A C 1
ATOM 898 O O . GLY A 1 105 ? 4.446 -5.458 -3.824 1.00 83.75 105 GLY A O 1
ATOM 899 N N . ILE A 1 106 ? 4.279 -3.345 -4.526 1.00 84.62 106 ILE A N 1
ATOM 900 C CA . ILE A 1 106 ? 3.695 -3.687 -5.834 1.00 84.62 106 ILE A CA 1
ATOM 901 C C . ILE A 1 106 ? 4.615 -4.581 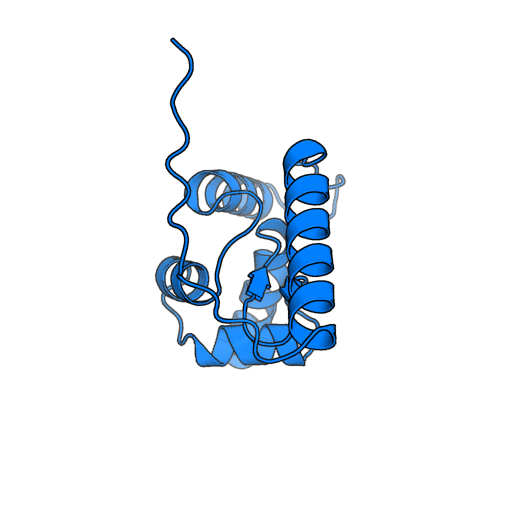-6.672 1.00 84.62 106 ILE A C 1
ATOM 903 O O . ILE A 1 106 ? 4.116 -5.398 -7.444 1.00 84.62 106 ILE A O 1
ATOM 907 N N . MET A 1 107 ? 5.940 -4.476 -6.509 1.00 76.75 107 MET A N 1
ATOM 908 C CA . MET A 1 107 ? 6.869 -5.338 -7.251 1.00 76.75 107 MET A CA 1
ATOM 909 C C . MET A 1 107 ? 6.575 -6.821 -7.037 1.00 76.75 107 MET A C 1
ATOM 911 O O . MET A 1 107 ? 6.614 -7.575 -8.002 1.00 76.75 107 MET A O 1
ATOM 915 N N . PHE A 1 108 ? 6.211 -7.232 -5.817 1.00 70.75 108 PHE A N 1
ATOM 916 C CA . PHE A 1 108 ? 5.899 -8.631 -5.517 1.00 70.75 108 PHE A CA 1
ATOM 917 C C . PHE A 1 108 ? 4.709 -9.142 -6.333 1.00 70.75 108 PHE A C 1
ATOM 919 O O . PHE A 1 108 ? 4.752 -10.259 -6.835 1.00 70.75 108 PHE A O 1
ATOM 926 N N . VAL A 1 109 ? 3.691 -8.304 -6.547 1.00 70.75 109 VAL A N 1
ATOM 927 C CA . VAL A 1 109 ? 2.538 -8.648 -7.393 1.00 70.75 109 VAL A CA 1
ATOM 928 C C . VAL A 1 109 ? 2.911 -8.713 -8.855 1.00 70.75 109 VAL A C 1
ATOM 930 O O . VAL A 1 109 ? 2.486 -9.631 -9.539 1.00 70.75 109 VAL A O 1
ATOM 933 N N . ILE A 1 110 ? 3.713 -7.774 -9.351 1.00 73.06 110 ILE A N 1
ATOM 934 C CA . ILE A 1 110 ? 4.141 -7.805 -10.753 1.00 73.06 110 ILE A CA 1
ATOM 935 C C . ILE A 1 110 ? 4.940 -9.080 -11.028 1.00 73.06 110 ILE A C 1
ATOM 937 O O . ILE A 1 110 ? 4.668 -9.763 -12.011 1.00 73.06 110 ILE A O 1
ATOM 941 N N . PHE A 1 111 ? 5.861 -9.449 -10.136 1.00 68.12 111 PHE A N 1
ATOM 942 C CA . PHE A 1 111 ? 6.592 -10.711 -10.244 1.00 68.12 111 PHE A CA 1
ATOM 943 C C . PHE A 1 111 ? 5.672 -11.930 -10.150 1.00 68.12 111 PHE A C 1
ATOM 945 O O . PHE A 1 111 ? 5.811 -12.849 -10.952 1.00 68.12 111 PH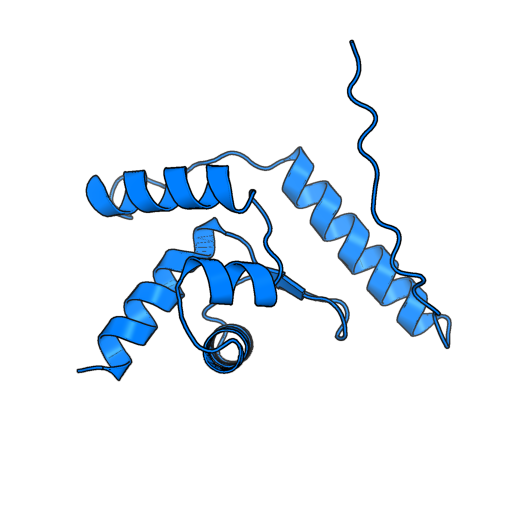E A O 1
ATOM 952 N N . PHE A 1 112 ? 4.709 -11.922 -9.228 1.00 66.12 112 PHE A N 1
ATOM 953 C CA . PHE A 1 112 ? 3.732 -12.997 -9.079 1.00 66.12 112 PHE A CA 1
ATOM 954 C C . PHE A 1 112 ? 2.854 -13.169 -10.324 1.00 66.12 112 PHE A C 1
ATOM 956 O O . PHE A 1 112 ? 2.714 -14.278 -10.825 1.00 66.12 112 PHE A O 1
ATOM 963 N N . ILE A 1 113 ? 2.331 -12.079 -10.888 1.00 67.88 113 ILE A N 1
ATOM 964 C CA . ILE A 1 113 ? 1.531 -12.098 -12.118 1.00 67.88 113 ILE A CA 1
ATOM 965 C C . ILE A 1 113 ? 2.368 -12.603 -13.297 1.00 67.88 113 ILE A C 1
ATOM 967 O O . ILE A 1 113 ? 1.908 -13.447 -14.059 1.00 67.88 113 ILE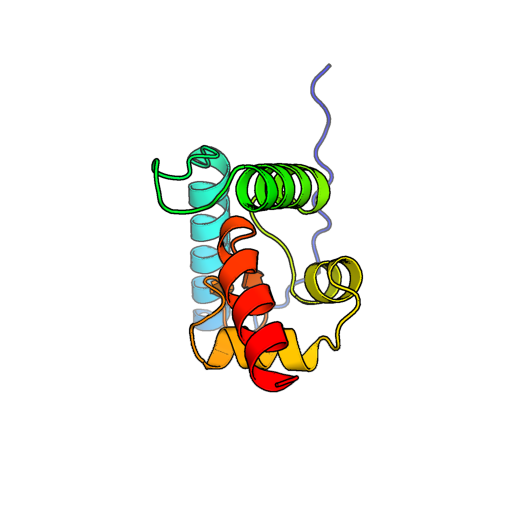 A O 1
ATOM 971 N N . ILE A 1 114 ? 3.614 -12.137 -13.435 1.00 62.72 114 ILE A N 1
ATOM 972 C CA . ILE A 1 114 ? 4.531 -12.635 -14.472 1.00 62.72 114 ILE A CA 1
ATOM 973 C C . ILE A 1 114 ? 4.798 -14.137 -14.295 1.00 62.72 114 ILE A C 1
ATOM 975 O O . ILE A 1 114 ? 4.917 -14.846 -15.292 1.00 62.72 114 ILE A O 1
ATOM 979 N N . MET A 1 115 ? 4.895 -14.624 -13.055 1.00 59.25 115 MET A N 1
ATOM 980 C CA . MET A 1 115 ? 5.064 -16.047 -12.763 1.00 59.25 115 MET A CA 1
ATOM 981 C C . MET A 1 115 ? 3.811 -16.878 -13.045 1.00 59.25 115 MET A C 1
ATOM 983 O O . MET A 1 115 ? 3.959 -17.992 -13.519 1.00 59.25 115 MET A O 1
ATOM 987 N N . LEU A 1 116 ? 2.607 -16.365 -12.779 1.00 59.03 116 LEU A N 1
ATOM 988 C CA . LEU A 1 116 ? 1.350 -17.081 -13.039 1.00 59.03 116 LEU A CA 1
ATOM 989 C C . LEU A 1 116 ? 0.983 -17.161 -14.528 1.00 59.03 116 LEU A C 1
ATOM 991 O O . LEU A 1 116 ? 0.215 -18.033 -14.922 1.00 59.03 116 LEU A O 1
ATOM 995 N N . ILE A 1 117 ? 1.488 -16.237 -15.348 1.00 56.88 117 ILE A N 1
ATOM 996 C CA . ILE A 1 117 ? 1.250 -16.209 -16.802 1.00 56.88 117 ILE A CA 1
ATOM 997 C C . ILE A 1 117 ? 2.263 -17.098 -17.562 1.00 56.88 117 ILE A C 1
ATOM 999 O O . ILE A 1 117 ? 2.119 -17.306 -18.767 1.00 56.88 117 ILE A O 1
ATOM 1003 N N . ARG A 1 118 ? 3.282 -17.633 -16.879 1.00 45.41 118 ARG A N 1
ATOM 1004 C CA . ARG A 1 118 ? 4.277 -18.565 -17.434 1.00 45.41 118 ARG A CA 1
ATOM 1005 C C . ARG A 1 118 ? 3.964 -20.008 -17.069 1.00 45.41 118 ARG A C 1
ATOM 1007 O O . ARG A 1 118 ? 4.265 -20.864 -17.929 1.00 45.41 118 ARG A O 1
#

Secondary structure (DSSP, 8-state):
---------------SHHHHHHHHHHHHHHHHHHHT------TTSS-HHHHHHHHHHHHHH-SEE-HHHHHHHHTS-HHHHHHHHHTT-S-EEESSS-EEEEGGGHHHHHHHHHHHT-